Protein AF-A0A7D5QGB7-F1 (afdb_monomer_lite)

Radius of gyration: 11.91 Å; chains: 1; bounding box: 31×21×31 Å

Foldseek 3Di:
DWDWDDDPQKIKIKDQAAPADPVQWDWDQDLVQRWIWIGGNPHTPDTHHDPENAKDWPDWDDDNRMTMTIIHHPPD

pLDDT: mean 93.7, std 5.28, range [59.0, 97.69]

Organism: NCBI:txid2743089

InterPro domains:
  IPR008633 Gas vesic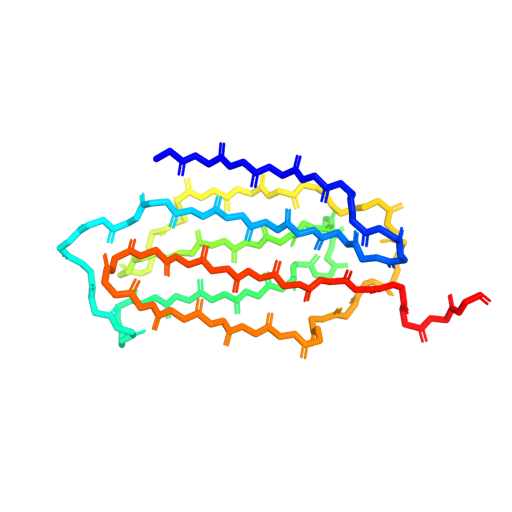le protein H [PF05455] (7-75)
  IPR008978 HSP20-like chaperone [G3DSA:2.60.40.790] (1-74)
  IPR008978 HSP20-like chaperone [SSF49764] (2-72)

Secondary structure (DSSP, 8-state):
-EEEEEETTEEEEEEE-TT--GGGEEEEEETTTTEEEEEETTEEEEEEE-SSSSEEEEEEEEETTEEEEEEEES--

Sequence (76 aa):
MFDARFDDDEFVVTADVPGTSKDDLSIGIDPKTNDLVIGKNGTVLERVSLPWQSPEATRVWFNNGVLEVRVRPADP

Structure (mmCIF, N/CA/C/O backbone):
data_AF-A0A7D5QGB7-F1
#
_entry.id   AF-A0A7D5QGB7-F1
#
loop_
_atom_site.group_PDB
_atom_site.id
_atom_site.type_symbol
_atom_site.label_atom_id
_atom_site.label_alt_id
_atom_site.label_comp_id
_atom_site.label_asym_id
_atom_site.label_entity_id
_atom_site.label_seq_id
_atom_site.pdbx_PDB_ins_code
_atom_site.Cartn_x
_atom_site.Cartn_y
_atom_site.Cartn_z
_atom_site.occupancy
_atom_site.B_iso_or_equiv
_atom_site.auth_seq_id
_atom_site.auth_comp_id
_atom_site.auth_asym_id
_atom_site.auth_atom_id
_atom_site.pdbx_PDB_model_num
ATOM 1 N N . MET A 1 1 ? -5.882 -8.712 7.838 1.00 86.12 1 MET A N 1
ATOM 2 C CA . MET A 1 1 ? -5.094 -9.701 7.071 1.00 86.12 1 MET A CA 1
ATOM 3 C C . MET A 1 1 ? -4.319 -8.931 6.026 1.00 86.12 1 MET A C 1
ATOM 5 O O . MET A 1 1 ? -4.875 -7.968 5.517 1.00 86.12 1 MET A O 1
ATOM 9 N N . PHE A 1 2 ? -3.079 -9.317 5.746 1.00 93.38 2 PHE A N 1
ATOM 10 C CA . PHE A 1 2 ? -2.274 -8.732 4.677 1.00 93.38 2 PHE A CA 1
ATOM 11 C C . PHE A 1 2 ? -1.852 -9.845 3.727 1.00 93.38 2 PHE A C 1
ATOM 13 O O . PHE A 1 2 ? -1.484 -10.926 4.188 1.00 93.38 2 PHE A O 1
ATOM 20 N N . ASP A 1 3 ? -1.931 -9.577 2.431 1.00 95.69 3 ASP A N 1
ATOM 21 C CA . ASP A 1 3 ? -1.468 -10.476 1.380 1.00 95.69 3 ASP A CA 1
ATOM 22 C C . ASP A 1 3 ? -0.728 -9.670 0.314 1.00 95.69 3 ASP A C 1
ATOM 24 O O . ASP A 1 3 ? -1.124 -8.550 -0.025 1.00 95.69 3 ASP A O 1
ATOM 28 N N . ALA A 1 4 ? 0.360 -10.236 -0.193 1.00 95.56 4 ALA A N 1
ATOM 29 C CA . ALA A 1 4 ? 1.176 -9.634 -1.230 1.00 95.56 4 ALA A CA 1
ATOM 30 C C . ALA A 1 4 ? 1.512 -10.701 -2.267 1.00 95.56 4 ALA A C 1
ATOM 32 O O . ALA A 1 4 ? 2.035 -11.767 -1.933 1.00 95.56 4 ALA A O 1
ATOM 33 N N . ARG A 1 5 ? 1.207 -10.414 -3.531 1.00 96.00 5 ARG A N 1
ATOM 34 C CA . ARG A 1 5 ? 1.362 -11.373 -4.624 1.00 96.00 5 ARG A CA 1
ATOM 35 C C . ARG A 1 5 ? 1.762 -10.684 -5.916 1.00 96.00 5 ARG A C 1
ATOM 37 O O . ARG A 1 5 ? 1.416 -9.530 -6.149 1.00 96.00 5 ARG A O 1
ATOM 44 N N . PHE A 1 6 ? 2.428 -11.434 -6.783 1.00 95.00 6 PHE A N 1
ATOM 45 C CA . PHE A 1 6 ? 2.582 -11.044 -8.178 1.00 95.00 6 PHE A CA 1
ATOM 46 C C . PHE A 1 6 ? 1.327 -11.412 -8.975 1.00 95.00 6 PHE A C 1
ATOM 48 O O . PHE A 1 6 ? 0.766 -12.4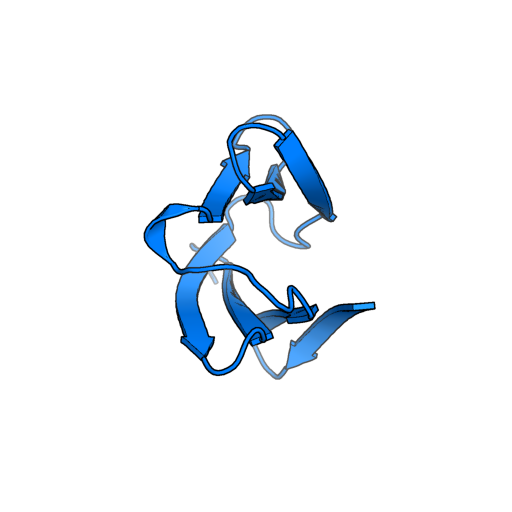98 -8.802 1.00 95.00 6 PHE A O 1
ATOM 55 N N . ASP A 1 7 ? 0.895 -10.498 -9.835 1.00 93.19 7 ASP A N 1
ATOM 56 C CA . ASP A 1 7 ? -0.213 -10.643 -10.776 1.00 93.19 7 ASP A CA 1
ATOM 57 C C . ASP A 1 7 ? 0.246 -10.027 -12.105 1.00 93.19 7 ASP A C 1
ATOM 59 O O . ASP A 1 7 ? 0.272 -8.808 -12.249 1.00 93.19 7 ASP A O 1
ATOM 63 N N . ASP A 1 8 ? 0.666 -10.876 -13.045 1.00 88.94 8 ASP A N 1
ATOM 64 C CA . ASP A 1 8 ? 1.284 -10.464 -14.315 1.00 88.94 8 ASP A CA 1
ATOM 65 C C . ASP A 1 8 ? 2.537 -9.580 -14.112 1.00 88.94 8 ASP A C 1
ATOM 67 O O . ASP A 1 8 ? 3.503 -10.024 -13.484 1.00 88.94 8 ASP A O 1
ATOM 71 N N . ASP A 1 9 ? 2.529 -8.340 -14.607 1.00 89.75 9 ASP A N 1
ATOM 72 C CA . ASP A 1 9 ? 3.595 -7.348 -14.447 1.00 89.75 9 ASP A CA 1
ATOM 73 C C . ASP A 1 9 ? 3.426 -6.459 -13.199 1.00 89.75 9 ASP A C 1
ATOM 75 O O . ASP A 1 9 ? 4.189 -5.511 -12.996 1.00 89.75 9 ASP A O 1
ATOM 79 N N . GLU A 1 10 ? 2.446 -6.765 -12.342 1.00 94.94 10 GLU A N 1
ATOM 80 C CA . GLU A 1 10 ? 2.133 -5.998 -11.140 1.00 94.94 10 GLU A CA 1
ATOM 81 C C . GLU A 1 10 ? 2.414 -6.769 -9.850 1.00 94.94 10 GLU A C 1
ATOM 83 O O . GLU A 1 10 ? 2.270 -7.989 -9.745 1.00 94.94 10 GLU A O 1
ATOM 88 N N . PHE A 1 11 ? 2.753 -6.012 -8.813 1.00 96.75 11 PHE A N 1
ATOM 89 C CA . PHE A 1 11 ? 2.784 -6.472 -7.439 1.00 96.75 11 PHE A CA 1
ATOM 90 C C . PHE A 1 11 ? 1.548 -5.920 -6.736 1.00 96.75 11 PHE A C 1
ATOM 92 O O . PHE A 1 11 ? 1.363 -4.705 -6.619 1.00 96.75 11 PHE A O 1
ATOM 99 N N . VAL A 1 12 ? 0.671 -6.825 -6.317 1.00 97.56 12 VAL A N 1
ATOM 100 C CA . VAL A 1 12 ? -0.620 -6.505 -5.716 1.00 97.56 12 VAL A CA 1
ATOM 101 C C . VAL A 1 12 ? -0.525 -6.739 -4.220 1.00 97.56 12 VAL A C 1
ATOM 103 O O . VAL A 1 12 ? -0.269 -7.856 -3.771 1.00 97.56 12 VAL A O 1
ATOM 106 N N . VAL A 1 13 ? -0.763 -5.682 -3.451 1.00 97.31 13 VAL A N 1
ATOM 107 C CA . VAL A 1 13 ? -0.844 -5.724 -1.992 1.00 97.31 13 VAL A CA 1
ATOM 108 C C . VAL A 1 13 ? -2.291 -5.509 -1.587 1.00 97.31 13 VAL A C 1
ATOM 110 O O . VAL A 1 13 ? -2.906 -4.511 -1.967 1.00 97.31 13 VAL A O 1
ATOM 113 N N . THR A 1 14 ? -2.833 -6.432 -0.800 1.00 97.31 14 THR A N 1
ATOM 114 C CA . THR A 1 14 ? -4.170 -6.305 -0.220 1.00 97.31 14 THR A CA 1
ATOM 115 C C . THR A 1 14 ? -4.117 -6.311 1.298 1.00 97.31 14 THR A C 1
ATOM 117 O O . THR A 1 14 ? -3.297 -6.999 1.910 1.00 97.31 14 THR A O 1
ATOM 120 N N . ALA A 1 15 ? -4.986 -5.514 1.911 1.00 96.06 15 ALA A N 1
ATOM 121 C CA . ALA A 1 15 ? -5.081 -5.406 3.355 1.00 96.06 15 ALA A CA 1
ATOM 122 C C . ALA A 1 15 ? -6.533 -5.281 3.814 1.00 96.06 15 ALA A C 1
ATOM 124 O O . ALA A 1 15 ? -7.245 -4.357 3.416 1.00 96.06 15 ALA A O 1
ATOM 125 N N . ASP A 1 16 ? -6.942 -6.164 4.722 1.00 95.44 16 ASP A N 1
ATOM 126 C CA . ASP A 1 16 ? -8.200 -6.024 5.450 1.00 95.44 16 ASP A CA 1
ATOM 127 C C . ASP A 1 16 ? -7.999 -5.084 6.638 1.00 95.44 16 ASP A C 1
ATOM 129 O O . ASP A 1 16 ? -7.307 -5.414 7.608 1.00 95.44 16 ASP A O 1
ATOM 133 N N . VAL A 1 17 ? -8.655 -3.931 6.569 1.00 94.00 17 VAL A N 1
ATOM 134 C CA . VAL A 1 17 ? -8.624 -2.843 7.549 1.00 94.00 17 VAL A CA 1
ATOM 135 C C . VAL A 1 17 ? -10.062 -2.439 7.942 1.00 94.00 17 VAL A C 1
ATOM 137 O O . VAL A 1 17 ? -10.493 -1.305 7.704 1.00 94.00 17 VAL A O 1
ATOM 140 N N . PRO A 1 18 ? -10.856 -3.346 8.547 1.00 90.81 18 PRO A N 1
ATOM 141 C CA . PRO A 1 18 ? -12.249 -3.072 8.897 1.00 90.81 18 PRO A CA 1
ATOM 142 C C . PRO A 1 18 ? -12.378 -1.910 9.892 1.00 90.81 18 PRO A C 1
ATOM 144 O O . PRO A 1 18 ? -11.488 -1.655 10.705 1.00 90.81 18 PRO A O 1
ATOM 147 N N . GLY A 1 19 ? -13.505 -1.194 9.831 1.00 90.44 19 GLY A N 1
ATOM 148 C CA . GLY A 1 19 ? -13.747 -0.036 10.701 1.00 90.44 19 GLY A CA 1
ATOM 149 C C . GLY A 1 19 ? -12.774 1.123 10.452 1.00 90.44 19 GLY A C 1
ATOM 150 O O . GLY A 1 19 ? -12.410 1.838 11.385 1.00 90.44 19 GLY A O 1
ATOM 151 N N . THR A 1 20 ? -12.301 1.267 9.214 1.00 92.69 20 THR A N 1
ATOM 152 C CA . THR A 1 20 ? -11.396 2.341 8.786 1.00 92.69 20 THR A CA 1
ATOM 153 C C . THR A 1 20 ? -12.042 3.115 7.649 1.00 92.69 20 THR A C 1
ATOM 155 O O . THR A 1 20 ? -12.633 2.510 6.750 1.00 92.69 20 THR A O 1
ATOM 158 N N . SER A 1 21 ? -11.949 4.441 7.688 1.00 91.44 21 SER A N 1
ATOM 159 C CA . SER A 1 21 ? -12.329 5.302 6.570 1.00 91.44 21 SER A CA 1
ATOM 160 C C . SER A 1 21 ? -11.115 5.609 5.689 1.00 91.44 21 SER A C 1
ATOM 162 O O . SER A 1 21 ? -9.973 5.393 6.090 1.00 91.44 21 SER A O 1
ATOM 164 N N . LYS A 1 22 ? -11.340 6.119 4.474 1.00 90.69 22 LYS A N 1
ATOM 165 C CA . LYS A 1 22 ? -10.233 6.511 3.584 1.00 90.69 22 LYS A CA 1
ATOM 166 C C . 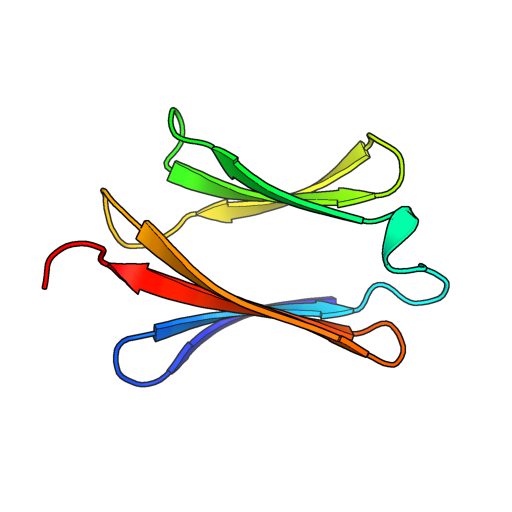LYS A 1 22 ? -9.369 7.612 4.193 1.00 90.69 22 LYS A C 1
ATOM 168 O O . LYS A 1 22 ? -8.161 7.586 4.007 1.00 90.69 22 LYS A O 1
ATOM 173 N N . ASP A 1 23 ? -9.991 8.527 4.928 1.00 92.88 23 ASP A N 1
ATOM 174 C CA . ASP A 1 23 ? -9.322 9.691 5.512 1.00 92.88 23 ASP A CA 1
ATOM 175 C C . ASP A 1 23 ? -8.389 9.306 6.671 1.00 92.88 23 ASP A C 1
ATOM 177 O O . ASP A 1 23 ? -7.448 10.032 6.983 1.00 92.88 23 ASP A O 1
ATOM 181 N N . ASP A 1 24 ? -8.608 8.133 7.272 1.00 94.00 24 ASP A N 1
ATOM 182 C CA . ASP A 1 24 ? -7.739 7.585 8.315 1.00 94.00 24 ASP A CA 1
ATOM 183 C C . ASP A 1 24 ? -6.487 6.908 7.737 1.00 94.00 24 ASP A C 1
ATOM 185 O O . ASP A 1 24 ? -5.551 6.629 8.490 1.00 94.00 24 ASP A O 1
ATOM 189 N N . LEU A 1 25 ? -6.476 6.581 6.437 1.00 95.44 25 LEU A N 1
ATOM 190 C CA . LEU A 1 25 ? -5.424 5.794 5.797 1.00 95.44 25 LEU A CA 1
ATOM 191 C C . LEU A 1 25 ? -4.361 6.673 5.144 1.00 95.44 25 LEU A C 1
ATOM 193 O O . LEU A 1 25 ? -4.648 7.640 4.443 1.00 95.44 25 LEU A O 1
ATOM 197 N N . SER A 1 26 ? -3.113 6.247 5.290 1.00 95.69 26 SER A N 1
ATOM 198 C CA . SER A 1 26 ? -1.990 6.742 4.505 1.00 95.69 26 SER A CA 1
ATOM 199 C C . SER A 1 26 ? -1.327 5.586 3.767 1.00 95.69 26 SER A C 1
ATOM 201 O O . SER A 1 26 ? -1.124 4.507 4.320 1.00 95.69 26 SER A O 1
ATOM 203 N N . ILE A 1 27 ? -1.012 5.805 2.493 1.00 95.88 27 ILE A N 1
ATOM 204 C CA . ILE A 1 27 ? -0.311 4.844 1.644 1.00 95.88 27 ILE A CA 1
ATOM 205 C C . ILE A 1 27 ? 0.818 5.597 0.953 1.00 95.88 27 ILE A C 1
ATOM 207 O O . ILE A 1 27 ? 0.592 6.667 0.387 1.00 95.88 27 ILE A O 1
ATOM 211 N N . GLY A 1 28 ? 2.028 5.053 0.997 1.00 95.56 28 GLY A N 1
ATOM 212 C CA . GLY A 1 28 ? 3.173 5.638 0.309 1.00 95.56 28 GLY A CA 1
ATOM 213 C C . GLY A 1 28 ? 4.317 4.650 0.165 1.00 95.56 28 GLY A C 1
ATOM 214 O O . GLY A 1 28 ? 4.383 3.666 0.892 1.00 95.56 28 GLY A O 1
ATOM 215 N N . ILE A 1 29 ? 5.216 4.918 -0.774 1.00 95.88 29 ILE A N 1
ATOM 216 C CA . ILE A 1 29 ? 6.459 4.162 -0.929 1.00 95.88 29 ILE A CA 1
ATOM 217 C C . ILE A 1 29 ? 7.554 4.925 -0.185 1.00 95.88 29 ILE A C 1
ATOM 219 O O . ILE A 1 29 ? 7.742 6.120 -0.416 1.00 95.88 29 ILE A O 1
ATOM 223 N N . ASP A 1 30 ? 8.253 4.253 0.726 1.00 95.12 30 ASP A N 1
ATOM 224 C CA . ASP A 1 30 ? 9.426 4.803 1.402 1.00 95.12 30 ASP A CA 1
ATOM 225 C C . ASP A 1 30 ? 10.621 4.746 0.433 1.00 95.12 30 ASP A C 1
ATOM 227 O O . ASP A 1 30 ? 11.118 3.655 0.152 1.00 95.12 30 ASP A O 1
ATOM 231 N N . PRO A 1 31 ? 11.126 5.884 -0.080 1.00 90.38 31 PRO A N 1
ATOM 232 C CA . PRO A 1 31 ? 12.196 5.880 -1.076 1.00 90.38 31 PRO A CA 1
ATOM 233 C C . PRO A 1 31 ? 13.547 5.420 -0.509 1.00 90.38 31 PRO A C 1
ATOM 235 O O . PRO A 1 31 ? 14.482 5.197 -1.272 1.00 90.38 31 PRO A O 1
ATOM 238 N N . LYS A 1 32 ? 13.695 5.317 0.821 1.00 91.75 32 LYS A N 1
ATOM 239 C CA . LYS A 1 32 ? 14.945 4.866 1.450 1.00 91.75 32 LYS A CA 1
ATOM 240 C C . LYS A 1 32 ? 15.011 3.353 1.577 1.00 91.75 32 LYS A C 1
ATOM 242 O O . LYS A 1 32 ? 16.085 2.787 1.398 1.00 91.75 32 LYS A O 1
ATOM 247 N N . THR A 1 33 ? 13.900 2.724 1.951 1.00 94.00 33 THR A N 1
ATOM 248 C CA . THR A 1 33 ? 13.836 1.270 2.166 1.00 94.00 33 THR A CA 1
ATOM 249 C C . THR A 1 33 ? 13.208 0.529 1.000 1.00 94.00 33 THR A C 1
ATOM 251 O O . THR A 1 33 ? 13.367 -0.683 0.913 1.00 94.00 33 THR A O 1
ATOM 254 N N . ASN A 1 34 ? 12.555 1.256 0.092 1.00 94.62 34 ASN A N 1
ATOM 255 C CA . ASN A 1 34 ? 11.825 0.703 -1.035 1.00 94.62 34 ASN A CA 1
ATOM 256 C C . ASN A 1 34 ? 10.653 -0.205 -0.602 1.00 94.62 34 ASN A C 1
ATOM 258 O O . ASN A 1 34 ? 10.321 -1.198 -1.250 1.00 94.62 34 ASN A O 1
ATOM 262 N N . ASP A 1 35 ? 10.018 0.151 0.518 1.00 96.69 35 ASP A N 1
ATOM 263 C CA . ASP A 1 35 ? 8.832 -0.532 1.030 1.00 96.69 35 ASP A CA 1
ATOM 264 C C . ASP A 1 35 ? 7.566 0.270 0.718 1.00 96.69 35 ASP A C 1
ATOM 266 O O . ASP A 1 35 ? 7.536 1.495 0.869 1.00 96.69 35 ASP A O 1
ATOM 270 N N . LEU A 1 36 ? 6.480 -0.426 0.388 1.00 96.81 36 LEU A N 1
ATOM 271 C CA . LEU A 1 36 ? 5.136 0.124 0.499 1.00 96.81 36 LEU A CA 1
ATOM 272 C C . LEU A 1 36 ? 4.753 0.194 1.981 1.00 96.81 36 LEU A C 1
ATOM 274 O O . LEU A 1 36 ? 4.695 -0.824 2.672 1.00 96.81 36 LEU A O 1
ATOM 278 N N . VAL A 1 37 ? 4.459 1.395 2.462 1.00 97.44 37 VAL A N 1
ATOM 279 C CA . VAL A 1 37 ? 4.044 1.667 3.836 1.00 97.44 37 VAL A CA 1
ATOM 280 C C . VAL A 1 37 ? 2.549 1.946 3.861 1.00 97.44 37 VAL A C 1
ATOM 282 O O . VAL A 1 37 ? 2.064 2.864 3.194 1.00 97.44 37 VAL A O 1
ATOM 285 N N . ILE A 1 38 ? 1.827 1.172 4.669 1.00 96.44 38 ILE A N 1
ATOM 286 C CA . ILE A 1 38 ? 0.399 1.359 4.930 1.00 96.44 38 ILE A CA 1
ATOM 287 C C . ILE A 1 38 ? 0.253 1.836 6.372 1.00 96.44 38 ILE A C 1
ATOM 289 O O . ILE A 1 38 ? 0.707 1.172 7.306 1.00 96.44 38 ILE A O 1
ATOM 293 N N . GLY A 1 39 ? -0.376 2.990 6.566 1.00 96.19 39 GLY A N 1
ATOM 294 C CA . GLY A 1 39 ? -0.623 3.590 7.870 1.00 96.19 39 GLY A CA 1
ATOM 295 C C . GLY A 1 39 ? -2.102 3.859 8.127 1.00 96.19 39 GLY A C 1
ATOM 296 O O . GLY A 1 39 ? -2.894 4.024 7.201 1.00 96.19 39 GLY A O 1
ATOM 297 N N . LYS A 1 40 ? -2.464 3.919 9.409 1.00 95.06 40 LYS A N 1
ATOM 298 C CA . LYS A 1 40 ? -3.779 4.334 9.903 1.00 95.06 40 LYS A CA 1
ATOM 299 C C . LYS A 1 40 ? -3.607 5.293 11.073 1.00 95.06 4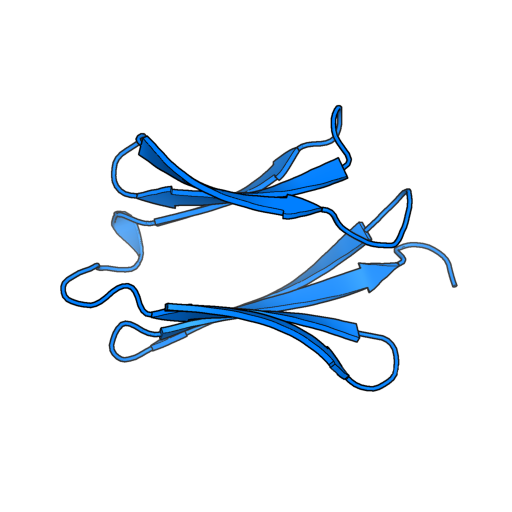0 LYS A C 1
ATOM 301 O O . LYS A 1 40 ? -2.924 4.955 12.040 1.00 95.06 40 LYS A O 1
ATOM 306 N N . ASN A 1 41 ? -4.229 6.469 11.015 1.00 94.25 41 ASN A N 1
ATOM 307 C CA . ASN A 1 41 ? -4.181 7.481 12.081 1.00 94.25 41 ASN A CA 1
ATOM 308 C C . ASN A 1 41 ? -2.748 7.786 12.557 1.00 94.25 41 ASN A C 1
ATOM 310 O O . ASN A 1 41 ? -2.469 7.849 13.753 1.00 94.25 41 ASN A O 1
ATOM 314 N N . GLY A 1 42 ? -1.811 7.896 11.609 1.00 91.56 42 GLY A N 1
ATOM 315 C CA . GLY A 1 42 ? -0.395 8.161 11.889 1.00 91.56 42 GLY A CA 1
ATOM 316 C C . GLY A 1 42 ? 0.408 6.972 12.434 1.00 91.56 42 GLY A C 1
ATOM 317 O O . GLY A 1 42 ? 1.607 7.110 12.653 1.00 91.56 42 GLY A O 1
ATOM 318 N N . THR A 1 43 ? -0.209 5.803 12.624 1.00 94.19 43 THR A N 1
ATOM 319 C CA . THR A 1 43 ? 0.480 4.565 13.018 1.00 94.19 43 THR A CA 1
ATOM 320 C C . THR A 1 43 ? 0.724 3.693 11.794 1.00 94.19 43 THR A C 1
ATOM 322 O O . THR A 1 43 ? -0.192 3.464 11.008 1.00 94.19 43 THR A O 1
ATOM 325 N N . VAL A 1 44 ? 1.946 3.186 11.630 1.00 95.81 44 VAL A N 1
ATOM 326 C CA . VAL A 1 44 ? 2.259 2.213 10.573 1.00 95.81 44 VAL A CA 1
ATOM 327 C C . VAL A 1 44 ? 1.585 0.886 10.911 1.00 95.81 44 VAL A C 1
ATOM 329 O O . VAL A 1 44 ? 1.804 0.346 11.993 1.00 95.81 44 VAL A O 1
ATOM 332 N N . LEU A 1 45 ? 0.766 0.381 9.991 1.00 94.62 45 LEU A N 1
ATOM 333 C CA . LEU A 1 45 ? 0.135 -0.930 10.100 1.00 94.62 45 LEU A CA 1
ATOM 334 C C . LEU A 1 45 ? 1.030 -2.024 9.528 1.00 94.62 45 LEU A C 1
ATOM 336 O O . LEU A 1 45 ? 1.171 -3.065 10.156 1.00 94.62 45 LEU A O 1
ATOM 340 N N . GLU A 1 46 ? 1.616 -1.781 8.353 1.00 95.19 46 GLU A N 1
ATOM 341 C CA . GLU A 1 46 ? 2.411 -2.778 7.636 1.00 95.19 46 GLU A CA 1
ATOM 342 C C . GLU A 1 46 ? 3.465 -2.115 6.744 1.00 95.19 46 GLU A C 1
ATOM 344 O O . GLU A 1 46 ? 3.270 -0.995 6.247 1.00 95.19 46 GLU A O 1
ATOM 349 N N . ARG A 1 47 ? 4.576 -2.828 6.538 1.00 96.94 47 ARG A N 1
ATOM 350 C CA . ARG A 1 47 ? 5.610 -2.492 5.555 1.00 96.94 47 ARG A CA 1
ATOM 351 C C . ARG A 1 47 ? 5.811 -3.686 4.636 1.00 96.94 47 ARG A C 1
ATOM 353 O O . ARG A 1 47 ? 6.212 -4.753 5.086 1.00 96.94 47 ARG A O 1
ATOM 360 N N . VAL A 1 48 ? 5.571 -3.491 3.346 1.00 96.38 48 VAL A N 1
ATOM 361 C CA . VAL A 1 48 ? 5.725 -4.542 2.341 1.00 96.38 48 VAL A CA 1
ATOM 362 C C . VAL A 1 48 ? 6.892 -4.192 1.435 1.00 96.38 48 VAL A C 1
ATOM 364 O O . VAL A 1 48 ? 6.828 -3.204 0.705 1.00 96.38 48 VAL A O 1
ATOM 367 N N . SER A 1 49 ? 7.947 -5.002 1.466 1.00 95.44 49 SER A N 1
ATOM 368 C CA . SER A 1 49 ? 9.095 -4.804 0.583 1.00 95.44 49 SER A CA 1
ATOM 369 C C . SER A 1 49 ? 8.710 -5.033 -0.869 1.00 95.44 49 SER A C 1
ATOM 371 O O . SER A 1 49 ? 8.126 -6.062 -1.219 1.00 95.44 49 SER A O 1
ATOM 373 N N . LEU A 1 50 ? 9.035 -4.054 -1.712 1.00 95.44 50 LEU A N 1
ATOM 374 C CA . LEU A 1 50 ? 8.713 -4.093 -3.129 1.00 95.44 50 LEU A CA 1
ATOM 375 C C . LEU A 1 50 ? 9.857 -4.740 -3.918 1.00 95.44 50 LEU A C 1
ATOM 377 O O . LEU A 1 50 ? 11.032 -4.535 -3.602 1.00 95.44 50 LEU A O 1
ATOM 381 N N . PRO A 1 51 ? 9.535 -5.513 -4.964 1.00 93.25 51 PRO A N 1
ATOM 382 C CA . PRO A 1 51 ? 10.525 -6.314 -5.678 1.00 93.25 51 PRO A CA 1
ATOM 383 C C . PRO A 1 51 ? 11.395 -5.510 -6.659 1.00 93.25 51 PRO A C 1
ATOM 385 O O . PRO A 1 51 ? 12.389 -6.036 -7.157 1.00 93.25 51 PRO A O 1
ATOM 388 N N . TRP A 1 52 ? 11.047 -4.250 -6.942 1.00 93.75 52 TRP A N 1
ATOM 389 C CA . TRP A 1 52 ? 11.739 -3.387 -7.908 1.00 93.75 52 TRP A CA 1
ATOM 390 C C . TRP A 1 52 ? 12.380 -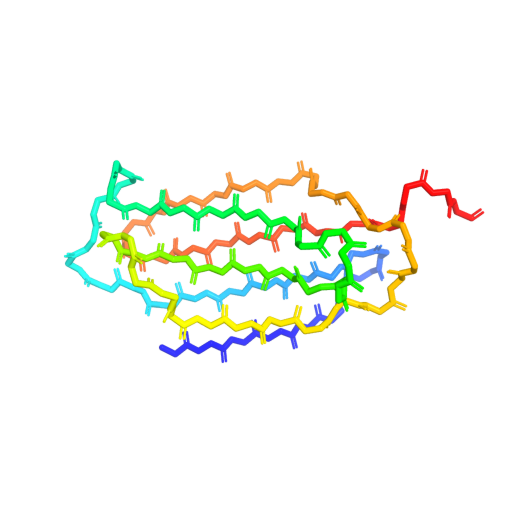2.194 -7.231 1.00 93.75 52 TRP A C 1
ATOM 392 O O . TRP A 1 52 ? 11.774 -1.649 -6.328 1.00 93.75 52 TRP A O 1
ATOM 402 N N . GLN A 1 53 ? 13.536 -1.734 -7.714 1.00 88.50 53 GLN A N 1
ATOM 403 C CA . GLN A 1 53 ? 14.270 -0.600 -7.128 1.00 88.50 53 GLN A CA 1
ATOM 404 C C . GLN A 1 53 ? 13.570 0.760 -7.274 1.00 88.50 53 GLN A C 1
ATOM 406 O O . GLN A 1 53 ? 13.781 1.635 -6.440 1.00 88.50 53 GLN A O 1
ATOM 411 N N . SER A 1 54 ? 12.756 0.925 -8.318 1.00 90.19 54 SER A N 1
ATOM 412 C CA . SER A 1 54 ? 11.995 2.149 -8.589 1.00 90.19 54 SER A CA 1
ATOM 413 C C . SER A 1 54 ? 10.532 1.790 -8.850 1.00 90.19 54 SER A C 1
ATOM 415 O O . SER A 1 54 ? 10.110 1.767 -10.003 1.00 90.19 54 SER A O 1
ATOM 417 N N . PRO A 1 55 ? 9.765 1.410 -7.821 1.00 94.06 55 PRO A N 1
ATOM 418 C CA . PRO A 1 55 ? 8.377 1.030 -7.985 1.00 94.06 55 PRO A CA 1
ATOM 419 C C . PRO A 1 55 ? 7.469 2.263 -8.006 1.00 94.06 55 PRO A C 1
ATOM 421 O O . PRO A 1 55 ? 7.715 3.254 -7.316 1.00 94.06 55 PRO A O 1
ATOM 424 N N . GLU A 1 56 ? 6.367 2.172 -8.738 1.00 94.31 56 GLU A N 1
ATOM 425 C CA . GLU A 1 56 ? 5.312 3.179 -8.765 1.00 94.31 56 GLU A CA 1
ATOM 426 C C . GLU A 1 56 ? 3.940 2.549 -8.520 1.00 94.31 56 GLU A C 1
ATOM 428 O O . GLU A 1 56 ? 3.638 1.451 -8.990 1.00 94.31 56 GLU A O 1
ATOM 433 N N . ALA A 1 57 ? 3.094 3.241 -7.755 1.00 94.38 57 ALA A N 1
ATOM 434 C CA . ALA A 1 57 ? 1.729 2.794 -7.515 1.00 94.38 57 ALA A CA 1
ATOM 435 C C . ALA A 1 57 ? 0.842 3.163 -8.713 1.00 94.38 57 ALA A C 1
ATOM 437 O O . ALA A 1 57 ? 0.591 4.340 -8.967 1.00 94.38 57 ALA A O 1
ATOM 438 N N . THR A 1 58 ? 0.324 2.158 -9.417 1.00 94.69 58 THR A N 1
ATOM 439 C CA . THR A 1 58 ? -0.574 2.337 -10.570 1.00 94.69 58 THR A CA 1
ATOM 440 C C . THR A 1 58 ? -2.031 2.467 -10.144 1.00 94.69 58 THR A C 1
ATOM 442 O O . THR A 1 58 ? -2.836 3.120 -10.813 1.00 94.69 58 THR A O 1
ATOM 445 N N . ARG A 1 59 ? -2.392 1.861 -9.006 1.00 95.44 59 ARG A N 1
ATOM 446 C CA . ARG A 1 59 ? -3.743 1.921 -8.446 1.00 95.44 59 ARG A CA 1
ATOM 447 C C . ARG A 1 59 ? -3.714 1.853 -6.929 1.00 95.44 59 ARG A C 1
ATOM 449 O O . ARG A 1 59 ? -3.070 0.986 -6.351 1.00 95.44 59 ARG A O 1
ATOM 456 N N . VAL A 1 60 ? -4.514 2.710 -6.300 1.00 96.44 60 VAL A N 1
ATOM 457 C CA . VAL A 1 60 ? -4.861 2.622 -4.878 1.00 96.44 60 VAL A CA 1
ATOM 458 C C . VAL A 1 60 ? -6.377 2.618 -4.777 1.00 96.44 60 VAL A C 1
ATOM 460 O O . VAL A 1 60 ? -7.046 3.563 -5.199 1.00 96.44 60 VAL A O 1
ATOM 463 N N . TRP A 1 61 ? -6.942 1.537 -4.254 1.00 96.44 61 TRP A N 1
ATOM 464 C CA . TRP A 1 61 ? -8.381 1.370 -4.135 1.00 96.44 61 TRP A CA 1
ATOM 465 C C . TRP A 1 61 ? -8.753 0.903 -2.735 1.00 96.44 61 TRP A C 1
ATOM 467 O O . TRP A 1 61 ? -8.153 -0.016 -2.199 1.00 96.44 61 TRP A O 1
ATOM 477 N N . PHE A 1 62 ? -9.765 1.537 -2.148 1.00 96.38 62 PHE A N 1
ATOM 478 C CA . PHE A 1 62 ? -10.288 1.153 -0.844 1.00 96.38 62 PHE A CA 1
ATOM 479 C C . PHE A 1 62 ? -11.806 1.076 -0.892 1.00 96.38 62 PHE A C 1
ATOM 481 O O . PHE A 1 62 ? -12.471 2.054 -1.269 1.00 96.38 62 PHE A O 1
ATOM 488 N N . ASN A 1 63 ? -12.346 -0.077 -0.507 1.00 95.00 63 ASN A N 1
ATOM 489 C CA . ASN A 1 63 ? -13.777 -0.332 -0.475 1.00 95.00 63 ASN A CA 1
ATOM 490 C C . ASN A 1 63 ? -14.127 -1.365 0.603 1.00 95.00 63 ASN A C 1
ATOM 492 O O . ASN A 1 63 ? -13.455 -2.382 0.721 1.00 95.00 63 ASN A O 1
ATOM 496 N N . ASN A 1 64 ? -15.197 -1.121 1.367 1.00 93.50 64 ASN A N 1
ATOM 497 C CA . ASN A 1 64 ? -15.702 -2.035 2.403 1.00 93.50 64 ASN A CA 1
ATOM 498 C C . ASN A 1 64 ? -14.635 -2.544 3.395 1.00 93.50 64 ASN A C 1
ATOM 500 O O . ASN A 1 64 ? -14.693 -3.685 3.843 1.00 93.50 64 ASN A O 1
ATOM 504 N N . GLY A 1 65 ? -13.663 -1.697 3.748 1.00 94.56 65 GLY A N 1
ATOM 505 C CA . GLY A 1 65 ? -12.591 -2.075 4.669 1.00 94.56 65 GLY A CA 1
ATOM 506 C C . GLY A 1 65 ? -11.451 -2.861 4.026 1.00 94.56 65 GLY A C 1
ATOM 507 O O . GLY A 1 65 ? -10.553 -3.259 4.751 1.00 94.56 65 GLY A O 1
ATOM 508 N N . VAL A 1 66 ? -11.452 -3.065 2.708 1.00 96.00 66 VAL A N 1
ATOM 509 C CA . VAL A 1 66 ? -10.367 -3.734 1.982 1.00 96.00 66 VAL A CA 1
ATOM 510 C C . VAL A 1 66 ? -9.598 -2.700 1.168 1.00 96.00 66 VAL A C 1
ATOM 512 O O . VAL A 1 66 ? -10.186 -1.968 0.367 1.00 96.00 66 VAL A O 1
ATOM 515 N N . LEU A 1 67 ? -8.287 -2.632 1.392 1.00 97.44 67 LEU A N 1
ATOM 516 C CA . LEU A 1 67 ? -7.334 -1.863 0.599 1.00 97.44 67 LEU A CA 1
ATOM 517 C C . LEU A 1 67 ? -6.708 -2.784 -0.450 1.00 97.44 67 LEU A C 1
ATOM 519 O O . LEU A 1 67 ? -6.247 -3.869 -0.114 1.00 97.44 67 LEU A O 1
ATOM 523 N N . GLU A 1 68 ? -6.652 -2.325 -1.693 1.00 97.62 68 GLU A N 1
ATOM 524 C CA . GLU A 1 68 ? -5.853 -2.899 -2.772 1.00 97.62 68 GLU A CA 1
ATOM 525 C C . GLU A 1 68 ? -4.900 -1.820 -3.289 1.00 97.62 68 GLU A C 1
ATOM 527 O O . GLU A 1 68 ? -5.323 -0.718 -3.655 1.00 97.62 68 GLU A O 1
ATOM 532 N N . VAL A 1 69 ? -3.613 -2.145 -3.337 1.00 97.69 69 VAL A N 1
ATOM 533 C CA . VAL A 1 69 ? -2.575 -1.329 -3.960 1.00 97.69 69 VAL A CA 1
ATOM 534 C C . VAL A 1 69 ? -1.918 -2.159 -5.049 1.00 97.69 69 VAL A C 1
ATOM 536 O O . VAL A 1 69 ? -1.473 -3.277 -4.795 1.00 97.69 69 VAL A O 1
ATOM 539 N N . ARG A 1 70 ? -1.858 -1.612 -6.261 1.00 97.38 70 ARG A N 1
ATOM 540 C CA . ARG A 1 70 ? -1.130 -2.202 -7.386 1.00 97.38 70 ARG A CA 1
ATOM 541 C C . ARG A 1 70 ? 0.099 -1.366 -7.666 1.00 97.38 70 ARG A C 1
ATOM 543 O O . ARG A 1 70 ? 0.023 -0.135 -7.690 1.00 97.38 70 ARG A O 1
ATOM 550 N N . VAL A 1 71 ? 1.216 -2.053 -7.841 1.00 96.75 71 VAL A N 1
ATOM 551 C CA . VAL A 1 71 ? 2.534 -1.456 -8.013 1.00 96.75 71 VAL A CA 1
ATOM 552 C C . VAL A 1 71 ? 3.205 -2.082 -9.229 1.00 96.75 71 VAL A C 1
ATOM 554 O O . VAL A 1 71 ? 3.100 -3.290 -9.428 1.00 96.75 71 VAL A O 1
ATOM 557 N N . ARG A 1 72 ? 3.907 -1.273 -10.018 1.00 95.38 72 ARG A N 1
ATOM 558 C CA . ARG A 1 72 ? 4.717 -1.698 -11.169 1.00 95.38 72 ARG A CA 1
ATOM 559 C C . ARG A 1 72 ? 6.134 -1.133 -11.062 1.00 95.38 72 ARG A C 1
ATOM 561 O O . ARG A 1 72 ? 6.339 -0.185 -10.301 1.00 95.38 72 ARG A O 1
ATOM 568 N N . PRO A 1 73 ? 7.120 -1.681 -11.790 1.00 94.00 73 PRO A N 1
ATOM 569 C CA . PRO A 1 73 ? 8.382 -0.982 -11.992 1.00 94.00 73 PRO A CA 1
ATOM 570 C C . PRO A 1 73 ? 8.145 0.285 -12.826 1.00 94.00 73 PRO A C 1
ATOM 572 O O . PRO A 1 73 ? 7.420 0.236 -13.815 1.00 94.00 73 PRO A O 1
ATOM 575 N N . ALA A 1 74 ? 8.765 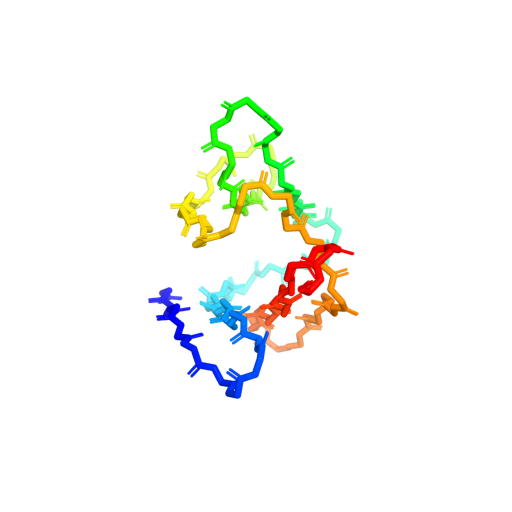1.403 -12.443 1.00 85.88 74 ALA A N 1
ATOM 576 C CA . ALA A 1 74 ? 8.684 2.664 -13.185 1.00 85.88 74 ALA A CA 1
ATOM 577 C C . ALA A 1 74 ? 9.423 2.608 -14.536 1.00 85.88 74 ALA A C 1
ATOM 579 O O . ALA A 1 74 ? 9.056 3.322 -15.464 1.00 85.88 74 ALA A O 1
ATOM 580 N N . ASP A 1 75 ? 10.435 1.740 -14.648 1.00 74.31 75 ASP A N 1
ATOM 581 C CA . ASP A 1 75 ? 11.159 1.447 -15.887 1.00 74.31 75 ASP A CA 1
ATOM 582 C C . ASP A 1 75 ? 11.144 -0.081 -16.137 1.00 74.31 75 ASP A C 1
ATOM 584 O O . ASP A 1 75 ? 11.619 -0.825 -15.269 1.00 74.31 75 ASP A O 1
ATOM 588 N N . PRO A 1 76 ? 10.576 -0.562 -17.262 1.00 59.00 76 PRO A N 1
ATOM 589 C CA . PRO A 1 76 ? 10.513 -1.984 -17.619 1.00 59.00 76 PRO A CA 1
ATOM 590 C C . PRO A 1 76 ? 11.835 -2.571 -18.142 1.00 59.00 76 PRO A C 1
ATOM 592 O O . PRO A 1 76 ? 12.638 -1.833 -18.760 1.00 59.00 76 PRO A O 1
#